Protein AF-A0A7Y2YN79-F1 (afdb_monomer)

Secondary structure (DSSP, 8-state):
---EEEE-TT--EEEEEEESSTT-TTPPEEEEEE-STT---TT---TT-BHHHHHHHS-EEEEEE-SSEEEEEESSSSEEEEEEGGGS-GGGSS-SS----GGGS-TTPBEEEEEEE-

Mean predicted aligned error: 3.34 Å

Nearest PDB structures (foldseek):
  2yqh-assembly2_B  TM=3.049E-01  e=2.563E+00  Candida albicans
  3lc6-assembly3_B  TM=5.365E-01  e=5.318E+00  Escherichia coli O157:H7
  2yqj-assembly1_A  TM=3.054E-01  e=2.867E+00  Candida albicans
  2yqj-assembly2_B  TM=3.037E-01  e=4.248E+00  Candida albicans
  2yqh-assembly1_A  TM=3.062E-01  e=4.494E+00  Candida albicans

Structure (mmCIF, N/CA/C/O backbone):
data_AF-A0A7Y2YN79-F1
#
_entry.id   AF-A0A7Y2YN79-F1
#
loop_
_atom_site.group_PDB
_atom_site.id
_atom_site.type_symbol
_atom_site.label_atom_id
_atom_site.label_alt_id
_atom_site.label_comp_id
_atom_site.label_asym_id
_atom_site.label_entity_id
_atom_site.label_seq_id
_atom_site.pdbx_PDB_ins_code
_atom_site.Cartn_x
_atom_site.Cartn_y
_atom_site.Cartn_z
_atom_site.occupancy
_atom_site.B_iso_or_equiv
_atom_site.auth_seq_id
_atom_site.auth_comp_id
_atom_site.auth_asym_id
_atom_site.auth_atom_id
_atom_site.pdbx_PDB_model_num
ATOM 1 N N . ILE A 1 1 ? 12.934 5.393 -12.246 1.00 59.62 1 ILE A N 1
ATOM 2 C CA . ILE A 1 1 ? 12.575 3.980 -11.987 1.00 59.62 1 ILE A CA 1
ATOM 3 C C . ILE A 1 1 ? 11.787 3.515 -13.198 1.00 59.62 1 ILE A C 1
ATOM 5 O O . ILE A 1 1 ? 10.809 4.173 -13.532 1.00 59.62 1 ILE A O 1
ATOM 9 N N . ASN A 1 2 ? 12.243 2.469 -13.886 1.00 75.75 2 ASN A N 1
ATOM 10 C CA . ASN A 1 2 ? 11.529 1.915 -15.036 1.00 75.75 2 ASN A CA 1
ATOM 11 C C . ASN A 1 2 ? 10.482 0.930 -14.526 1.00 75.75 2 ASN A C 1
ATOM 13 O O . ASN A 1 2 ? 10.747 -0.260 -14.403 1.00 75.75 2 ASN A O 1
ATOM 17 N N . THR A 1 3 ? 9.322 1.453 -14.153 1.00 86.94 3 THR A N 1
ATOM 18 C CA . THR A 1 3 ? 8.167 0.633 -13.789 1.00 86.94 3 THR A CA 1
ATOM 19 C C . THR A 1 3 ? 7.440 0.161 -15.041 1.00 86.94 3 THR A C 1
ATOM 21 O O . THR A 1 3 ? 7.275 0.938 -15.983 1.00 86.94 3 THR A O 1
ATOM 24 N N . ILE A 1 4 ? 6.961 -1.080 -15.034 1.00 92.06 4 ILE A N 1
ATOM 25 C CA . ILE A 1 4 ? 6.085 -1.607 -16.083 1.00 92.06 4 ILE A CA 1
ATOM 26 C C . ILE A 1 4 ? 4.647 -1.372 -15.638 1.00 92.06 4 ILE A C 1
ATOM 28 O O . ILE A 1 4 ? 4.198 -1.935 -14.642 1.00 92.06 4 ILE A O 1
ATOM 32 N N . ASP A 1 5 ? 3.922 -0.535 -16.371 1.00 95.94 5 ASP A N 1
ATOM 33 C CA . ASP A 1 5 ? 2.524 -0.245 -16.082 1.00 95.94 5 ASP A CA 1
ATOM 34 C C . ASP A 1 5 ? 1.595 -1.152 -16.891 1.00 95.94 5 ASP A C 1
ATOM 36 O O . ASP A 1 5 ? 1.749 -1.302 -18.103 1.00 95.94 5 ASP A O 1
ATOM 40 N N . ILE A 1 6 ? 0.609 -1.736 -16.213 1.00 97.12 6 ILE A N 1
ATOM 41 C CA . ILE A 1 6 ? -0.388 -2.621 -16.813 1.00 97.12 6 ILE A CA 1
ATOM 42 C C . ILE A 1 6 ? -1.736 -1.906 -16.819 1.00 97.12 6 ILE A C 1
ATOM 44 O O . ILE A 1 6 ? -2.174 -1.367 -15.799 1.00 97.12 6 ILE A O 1
ATOM 48 N N . PHE A 1 7 ? -2.397 -1.922 -17.974 1.00 98.00 7 PHE A N 1
ATOM 49 C CA . PHE A 1 7 ? -3.671 -1.257 -18.226 1.00 98.00 7 PHE A CA 1
ATOM 50 C C . PHE A 1 7 ? -4.692 -2.258 -18.769 1.00 98.00 7 PHE A C 1
ATOM 52 O O . PHE A 1 7 ? -4.313 -3.255 -19.385 1.00 98.00 7 PHE A O 1
ATOM 59 N N . ASP A 1 8 ? -5.982 -2.002 -18.556 1.00 97.06 8 ASP A N 1
ATOM 60 C CA . ASP A 1 8 ? -7.025 -2.725 -19.286 1.00 97.06 8 ASP A CA 1
ATOM 61 C C . ASP A 1 8 ? -7.234 -2.167 -20.703 1.00 97.06 8 ASP A C 1
ATOM 63 O O . ASP A 1 8 ? -6.608 -1.189 -21.118 1.00 97.06 8 ASP A O 1
ATOM 67 N N . SER A 1 9 ? -8.142 -2.792 -21.456 1.00 97.50 9 SER A N 1
ATOM 68 C CA . SER A 1 9 ? -8.467 -2.410 -22.834 1.00 97.50 9 SER A CA 1
ATOM 69 C C . SER A 1 9 ? -9.050 -1.001 -22.975 1.00 97.50 9 SER A C 1
ATOM 71 O O . SER A 1 9 ? -9.097 -0.479 -24.086 1.00 97.50 9 SER A O 1
ATOM 73 N N . THR A 1 10 ? -9.484 -0.375 -21.876 1.00 97.69 10 THR A N 1
ATOM 74 C CA . THR A 1 10 ? -9.984 1.008 -21.858 1.00 97.69 10 THR A CA 1
ATOM 75 C C . THR A 1 10 ? -8.887 2.026 -21.543 1.00 97.69 10 THR A C 1
ATOM 77 O O . THR A 1 10 ? -9.121 3.229 -21.631 1.00 97.69 10 THR A O 1
ATOM 80 N N . GLY A 1 11 ? -7.687 1.560 -21.179 1.00 97.00 11 GLY A N 1
ATOM 81 C CA . GLY A 1 11 ? -6.587 2.400 -20.714 1.00 97.00 11 GLY A CA 1
ATOM 82 C C . GLY A 1 11 ? -6.629 2.706 -19.213 1.00 97.00 11 GLY A C 1
ATOM 83 O O . GLY A 1 11 ? -5.861 3.551 -18.749 1.00 97.00 11 GLY A O 1
ATOM 84 N N . LYS A 1 12 ? -7.482 2.038 -18.419 1.00 96.81 12 LYS A N 1
ATOM 85 C CA . LYS A 1 12 ? -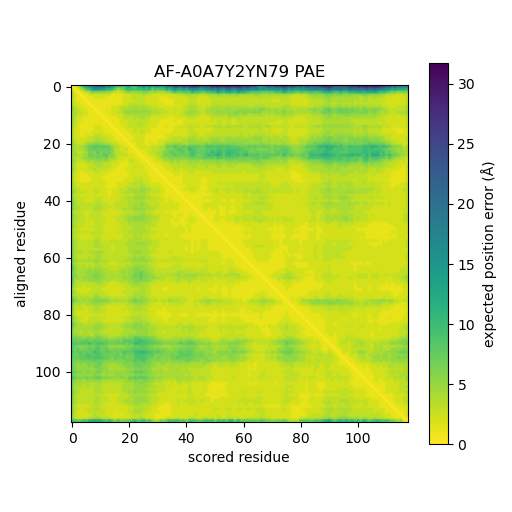7.467 2.175 -16.953 1.00 96.81 12 LYS A CA 1
ATOM 86 C C . LYS A 1 12 ? -6.248 1.445 -16.394 1.00 96.81 12 LYS A C 1
ATOM 88 O O . LYS A 1 12 ? -6.051 0.260 -16.656 1.00 96.81 12 LYS A O 1
ATOM 93 N N . LYS A 1 13 ? -5.434 2.142 -15.596 1.00 96.62 13 LYS A N 1
ATOM 94 C CA . LYS A 1 13 ? -4.259 1.553 -14.938 1.00 96.62 13 LYS A CA 1
ATOM 95 C C . LYS A 1 13 ? -4.692 0.549 -13.869 1.00 96.62 13 LYS A C 1
ATOM 97 O O . LYS A 1 13 ? -5.456 0.895 -12.972 1.00 96.62 13 LYS A O 1
ATOM 102 N N . LEU A 1 14 ? -4.166 -0.668 -13.960 1.00 97.31 14 LEU A N 1
ATOM 103 C CA . LEU A 1 14 ? -4.500 -1.788 -13.084 1.00 97.31 14 LEU A CA 1
ATOM 104 C C . LEU A 1 14 ? -3.482 -1.949 -11.964 1.00 97.31 14 LEU A C 1
ATOM 106 O O . LEU A 1 14 ? -3.821 -1.950 -10.778 1.00 97.31 14 LEU A O 1
ATOM 110 N N . LEU A 1 15 ? -2.222 -2.077 -12.367 1.00 96.88 15 LEU A N 1
ATOM 111 C CA . LEU A 1 15 ? -1.098 -2.311 -11.482 1.00 96.88 15 LEU A CA 1
ATOM 112 C C . LEU A 1 15 ? 0.207 -1.845 -12.134 1.00 96.88 15 LEU A C 1
ATOM 114 O O . LEU A 1 15 ? 0.245 -1.501 -13.317 1.00 96.88 15 LEU A O 1
ATOM 118 N N . SER A 1 16 ? 1.262 -1.772 -11.336 1.00 96.81 16 SER A N 1
ATOM 119 C CA . SER A 1 16 ? 2.597 -1.357 -11.758 1.00 96.81 16 SER A CA 1
ATOM 120 C C . SER A 1 16 ? 3.623 -2.303 -11.148 1.00 96.81 16 SER A C 1
ATOM 122 O O . SER A 1 16 ? 3.535 -2.607 -9.958 1.00 96.81 16 SER A O 1
ATOM 124 N N . LEU A 1 17 ? 4.559 -2.780 -11.959 1.00 95.19 17 LEU A N 1
ATOM 125 C CA . LEU A 1 17 ? 5.615 -3.700 -11.553 1.00 95.19 17 LEU A CA 1
ATOM 126 C C . LEU A 1 17 ? 6.936 -2.943 -11.460 1.00 95.19 17 LEU A C 1
ATOM 128 O O . LEU A 1 17 ? 7.285 -2.210 -12.392 1.00 95.19 17 LEU A O 1
ATOM 132 N N . SER A 1 18 ? 7.678 -3.148 -10.375 1.00 94.94 18 SER A N 1
ATOM 133 C CA . SER A 1 18 ? 9.053 -2.652 -10.255 1.00 94.94 18 SER A CA 1
ATOM 134 C C . SER A 1 18 ? 10.023 -3.835 -10.232 1.00 94.94 18 SER A C 1
ATOM 136 O O . SER A 1 18 ? 9.797 -4.765 -9.451 1.00 94.94 18 SER A O 1
ATOM 138 N N . PRO A 1 19 ? 11.074 -3.823 -11.071 1.00 94.62 19 PRO A N 1
ATOM 139 C CA . PRO A 1 19 ? 12.134 -4.818 -10.994 1.00 94.62 19 PRO A CA 1
ATOM 140 C C . PRO A 1 19 ? 13.015 -4.562 -9.769 1.00 94.62 19 PRO A C 1
ATOM 142 O O . PRO A 1 19 ? 13.136 -3.415 -9.336 1.00 94.62 19 PRO A O 1
ATOM 145 N N . GLU A 1 20 ? 13.674 -5.610 -9.286 1.00 93.44 20 GLU A N 1
ATOM 146 C CA . GLU A 1 20 ? 14.693 -5.508 -8.232 1.00 93.44 20 GLU A CA 1
ATOM 147 C C . GLU A 1 20 ? 15.893 -4.663 -8.695 1.00 93.44 20 GLU A C 1
ATOM 149 O O . GLU A 1 20 ? 16.413 -3.818 -7.966 1.00 93.44 20 GLU A O 1
ATOM 154 N N . VAL A 1 21 ? 16.302 -4.836 -9.957 1.00 91.50 21 VAL A N 1
ATOM 155 C CA . VAL A 1 21 ? 17.412 -4.108 -10.576 1.00 91.50 21 VAL A CA 1
ATOM 156 C C . VAL A 1 21 ? 16.913 -3.380 -11.818 1.00 91.50 21 VAL A C 1
ATOM 158 O O . VAL A 1 21 ? 16.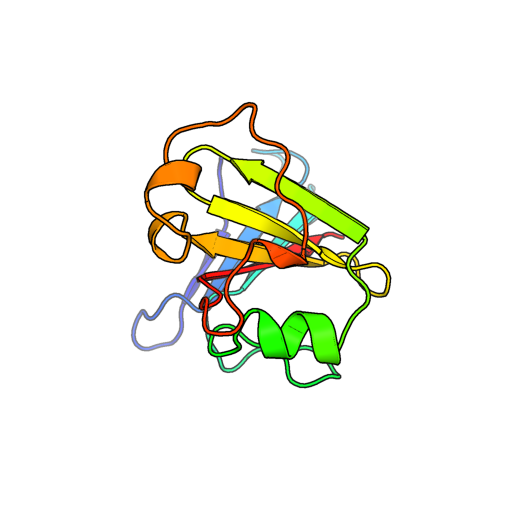515 -3.969 -12.823 1.00 91.50 21 VAL A O 1
ATOM 161 N N . ALA A 1 22 ? 16.942 -2.049 -11.767 1.00 87.75 22 ALA A N 1
ATOM 162 C CA . ALA A 1 22 ? 16.565 -1.229 -12.910 1.00 87.75 22 ALA A CA 1
ATOM 163 C C . ALA A 1 22 ? 17.533 -1.436 -14.089 1.00 87.75 22 ALA A C 1
ATOM 165 O O . ALA A 1 22 ? 18.744 -1.479 -13.896 1.00 87.75 22 ALA A O 1
ATOM 166 N N . LEU A 1 23 ? 16.990 -1.458 -15.314 1.00 85.44 23 LEU A N 1
ATOM 167 C CA . LEU A 1 23 ? 17.736 -1.615 -16.577 1.00 85.44 23 LEU A CA 1
ATOM 168 C C . LEU A 1 23 ? 18.405 -2.987 -16.780 1.00 85.44 23 LEU A C 1
ATOM 170 O O . LEU A 1 23 ? 19.168 -3.143 -17.730 1.00 85.44 23 LEU A O 1
ATOM 174 N N . ASP A 1 24 ? 18.075 -3.985 -15.961 1.00 88.25 24 ASP A N 1
ATOM 175 C CA . ASP A 1 24 ? 18.464 -5.376 -16.177 1.00 88.25 24 ASP A CA 1
ATOM 176 C C . ASP A 1 24 ? 17.265 -6.181 -16.703 1.00 88.25 24 ASP A C 1
ATOM 178 O O . ASP A 1 24 ? 16.258 -6.354 -16.018 1.00 88.25 24 ASP A O 1
ATOM 182 N N . SER A 1 25 ? 17.364 -6.678 -17.939 1.00 87.88 25 SER A N 1
ATOM 183 C CA . SER A 1 25 ? 16.307 -7.476 -18.577 1.00 87.88 25 SER A CA 1
ATOM 184 C C . SER A 1 25 ? 16.099 -8.854 -17.946 1.00 87.88 25 SER A C 1
ATOM 186 O O . SER A 1 25 ? 15.099 -9.505 -18.237 1.00 87.88 25 SER A O 1
ATOM 188 N N . THR A 1 26 ? 17.054 -9.324 -17.144 1.00 92.56 26 THR A N 1
ATOM 189 C CA . THR A 1 26 ? 16.986 -10.602 -16.426 1.00 92.56 26 THR A CA 1
ATOM 190 C C . THR A 1 26 ? 16.496 -10.447 -14.988 1.00 92.56 26 THR A C 1
ATOM 192 O O . THR A 1 26 ? 16.271 -11.452 -14.315 1.00 92.56 26 THR A O 1
ATOM 195 N N . SER A 1 27 ? 16.290 -9.207 -14.526 1.00 93.00 27 SER A N 1
ATOM 196 C CA . SER A 1 27 ? 15.814 -8.930 -13.175 1.00 93.00 27 SER A CA 1
ATOM 197 C C . SER A 1 27 ? 14.395 -9.453 -12.955 1.00 93.00 27 SER A C 1
ATOM 199 O O . SER A 1 27 ? 13.507 -9.317 -13.802 1.00 93.00 27 SER A O 1
ATOM 201 N N . THR A 1 28 ? 14.184 -10.044 -11.784 1.00 94.19 28 THR A N 1
ATOM 202 C CA . THR A 1 28 ? 12.869 -10.444 -11.292 1.00 94.19 28 THR A CA 1
ATOM 203 C C . THR A 1 28 ? 12.071 -9.242 -10.789 1.00 94.19 28 THR A C 1
ATOM 205 O O . THR A 1 28 ? 12.602 -8.160 -10.532 1.00 94.19 28 THR A O 1
ATOM 208 N N . ILE A 1 29 ? 10.758 -9.429 -10.659 1.00 93.81 29 ILE A N 1
ATOM 209 C CA . ILE A 1 29 ? 9.878 -8.420 -10.068 1.00 93.81 29 ILE A CA 1
ATOM 210 C C . ILE A 1 29 ? 10.073 -8.420 -8.552 1.00 93.81 29 ILE A C 1
ATOM 212 O O . ILE A 1 29 ? 9.925 -9.463 -7.928 1.00 93.81 29 ILE A O 1
ATOM 216 N N . GLU A 1 30 ? 10.350 -7.251 -7.982 1.00 94.81 30 GLU A N 1
ATOM 217 C CA . GLU A 1 30 ? 10.452 -7.050 -6.531 1.00 94.81 30 GLU A CA 1
ATOM 218 C C . GLU A 1 30 ? 9.105 -6.615 -5.952 1.00 94.81 30 GLU A C 1
ATOM 220 O O . GLU A 1 30 ? 8.661 -7.107 -4.918 1.00 94.81 30 GLU A O 1
ATOM 225 N N . THR A 1 31 ? 8.421 -5.683 -6.628 1.00 96.06 31 THR A N 1
ATOM 226 C CA . THR A 1 31 ? 7.160 -5.133 -6.120 1.00 96.06 31 THR A CA 1
ATOM 227 C C . THR A 1 31 ? 6.067 -5.068 -7.169 1.00 96.06 31 THR A C 1
ATOM 229 O O . THR A 1 31 ? 6.281 -4.694 -8.325 1.00 96.06 31 THR A O 1
ATOM 232 N N . VAL A 1 32 ? 4.849 -5.367 -6.720 1.00 96.75 32 VAL A N 1
ATOM 233 C CA . VAL A 1 32 ? 3.615 -5.241 -7.494 1.00 96.75 32 VAL A CA 1
ATOM 234 C C . VAL A 1 32 ? 2.707 -4.240 -6.793 1.00 96.75 32 VAL A C 1
ATOM 236 O O . VAL A 1 32 ? 2.103 -4.542 -5.765 1.00 96.75 32 VAL A O 1
ATOM 239 N N . ARG A 1 33 ? 2.583 -3.032 -7.347 1.00 97.06 33 ARG A N 1
ATOM 240 C CA . ARG A 1 33 ? 1.638 -2.016 -6.867 1.00 97.06 33 ARG A CA 1
ATOM 241 C C . ARG A 1 33 ? 0.277 -2.222 -7.513 1.00 97.06 33 ARG A C 1
ATOM 243 O O . ARG A 1 33 ? 0.127 -1.979 -8.705 1.00 97.06 33 ARG A O 1
ATOM 250 N N . ILE A 1 34 ? -0.719 -2.565 -6.712 1.00 97.31 34 ILE A N 1
ATOM 251 C CA . ILE A 1 34 ? -2.087 -2.860 -7.130 1.00 97.31 34 ILE A CA 1
ATOM 252 C C . ILE A 1 34 ? -2.983 -1.648 -6.863 1.00 97.31 34 ILE A C 1
ATOM 254 O O . ILE A 1 34 ? -3.041 -1.141 -5.740 1.00 97.31 34 ILE A O 1
ATOM 258 N N . ILE A 1 35 ? -3.663 -1.172 -7.908 1.00 96.25 35 ILE A N 1
ATOM 259 C CA . ILE A 1 35 ? -4.477 0.055 -7.887 1.00 96.25 35 ILE A CA 1
ATOM 260 C C . ILE A 1 35 ? -5.959 -0.273 -8.107 1.00 96.25 35 ILE A C 1
ATOM 262 O O . ILE A 1 35 ? -6.832 0.319 -7.473 1.00 96.25 35 ILE A O 1
ATOM 266 N N . ASP A 1 36 ? -6.251 -1.212 -9.003 1.00 96.75 36 ASP A N 1
ATOM 267 C CA . ASP A 1 36 ? -7.618 -1.585 -9.361 1.00 96.75 36 ASP A CA 1
ATOM 268 C C . ASP A 1 36 ? -8.256 -2.524 -8.322 1.00 96.75 36 ASP A C 1
ATOM 270 O O . ASP A 1 36 ? -7.598 -3.378 -7.727 1.00 96.75 36 ASP A O 1
ATOM 274 N N . ASP A 1 37 ? -9.551 -2.333 -8.098 1.00 95.62 37 ASP A N 1
ATOM 275 C CA . ASP A 1 37 ? -10.368 -2.973 -7.069 1.00 95.62 37 ASP A CA 1
ATOM 276 C C . ASP A 1 37 ? -10.748 -4.423 -7.389 1.00 95.62 37 ASP A C 1
ATOM 278 O O . ASP A 1 37 ? -11.171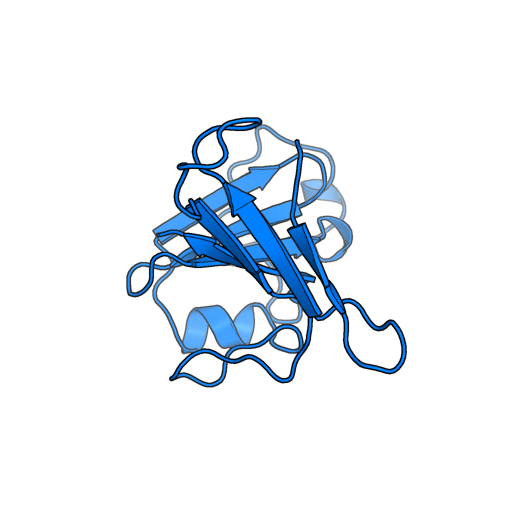 -5.158 -6.491 1.00 95.62 37 ASP A O 1
ATOM 282 N N . ARG A 1 38 ? -10.544 -4.862 -8.640 1.00 95.88 38 ARG A N 1
ATOM 283 C CA . ARG A 1 38 ? -10.724 -6.265 -9.043 1.00 95.88 38 ARG A CA 1
ATOM 284 C C . ARG A 1 38 ? -9.771 -7.215 -8.316 1.00 95.88 38 ARG A C 1
ATOM 286 O O . ARG A 1 38 ? -10.082 -8.393 -8.145 1.00 95.88 38 ARG A O 1
ATOM 293 N N . PHE A 1 39 ? -8.611 -6.716 -7.898 1.00 96.06 39 PHE A N 1
ATOM 294 C CA . PHE A 1 39 ? -7.611 -7.494 -7.179 1.00 96.06 39 PHE A CA 1
ATOM 295 C C . PHE A 1 39 ? -7.842 -7.374 -5.679 1.00 96.06 39 PHE A C 1
ATOM 297 O O . PHE A 1 39 ? -7.952 -6.273 -5.141 1.00 96.06 39 PHE A O 1
ATOM 304 N N . HIS A 1 40 ? -7.876 -8.513 -5.001 1.00 96.19 40 HIS A N 1
ATOM 305 C CA . HIS A 1 40 ? -8.111 -8.583 -3.570 1.00 96.19 40 HIS A CA 1
ATOM 306 C C . HIS A 1 40 ? -7.233 -9.656 -2.937 1.00 96.19 40 HIS A C 1
ATOM 308 O O . HIS A 1 40 ? -6.814 -10.611 -3.591 1.00 96.19 40 HIS A O 1
ATOM 314 N N . THR A 1 41 ? -6.947 -9.485 -1.652 1.00 95.81 41 THR A N 1
ATOM 315 C CA . THR A 1 41 ? -6.348 -10.547 -0.844 1.00 95.81 41 THR A CA 1
ATOM 316 C C . THR A 1 41 ? -7.364 -11.660 -0.585 1.00 95.81 41 THR A C 1
ATOM 318 O O . THR A 1 41 ? -8.568 -11.445 -0.704 1.00 95.81 41 THR A O 1
ATOM 321 N N . GLU A 1 42 ? -6.912 -12.825 -0.113 1.00 95.88 42 GLU A N 1
ATOM 322 C CA . GLU A 1 42 ? -7.814 -13.912 0.312 1.00 95.88 42 GLU 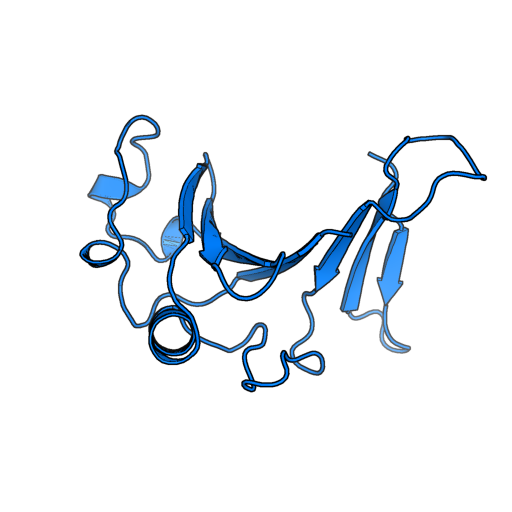A CA 1
ATOM 323 C C . GLU A 1 42 ? -8.822 -13.481 1.395 1.00 95.88 42 GLU A C 1
ATOM 325 O O . GLU A 1 42 ? -9.900 -14.057 1.514 1.00 95.88 42 GLU A O 1
ATOM 330 N N . LYS A 1 43 ? -8.502 -12.432 2.171 1.00 96.75 43 LYS A N 1
ATOM 331 C CA . LYS A 1 43 ? -9.405 -11.833 3.169 1.00 96.75 43 LYS A CA 1
ATOM 332 C C . LYS A 1 43 ? -10.248 -10.677 2.610 1.00 96.75 43 LYS A C 1
ATOM 334 O O . LYS A 1 43 ? -10.757 -9.872 3.384 1.00 96.75 43 LYS A O 1
ATOM 339 N N . ASN A 1 44 ? -10.396 -10.590 1.287 1.00 95.88 44 ASN A N 1
ATOM 340 C CA . ASN A 1 44 ? -11.199 -9.596 0.569 1.00 95.88 44 ASN A CA 1
ATOM 341 C C . ASN A 1 44 ? -10.789 -8.128 0.794 1.00 95.88 44 ASN A C 1
ATOM 343 O O . ASN A 1 44 ? -11.626 -7.233 0.693 1.00 95.88 44 ASN A O 1
ATOM 347 N N . ILE A 1 45 ? -9.508 -7.857 1.071 1.00 97.06 45 ILE A N 1
ATOM 348 C CA . ILE A 1 45 ? -9.002 -6.477 1.118 1.00 97.06 45 ILE A CA 1
ATOM 349 C C . ILE A 1 45 ? -8.569 -6.049 -0.285 1.00 97.06 45 ILE A C 1
ATOM 351 O O . ILE A 1 45 ? -7.766 -6.738 -0.914 1.00 97.06 45 ILE A O 1
ATOM 355 N N . ASN A 1 46 ? -9.078 -4.910 -0.759 1.00 95.88 46 ASN A N 1
ATOM 356 C CA . ASN A 1 46 ? -8.741 -4.307 -2.052 1.00 95.88 46 ASN A CA 1
ATOM 357 C C . ASN A 1 46 ? -8.555 -2.780 -1.936 1.00 95.88 46 ASN A C 1
ATOM 359 O O . ASN A 1 46 ? -8.518 -2.224 -0.838 1.00 95.88 46 ASN A O 1
ATOM 363 N N . SER A 1 47 ? -8.429 -2.077 -3.066 1.00 93.81 47 SER A N 1
ATOM 364 C CA . SER A 1 47 ? -8.229 -0.619 -3.087 1.00 93.81 47 SER A CA 1
ATOM 365 C C . SER A 1 47 ? -9.446 0.207 -2.646 1.00 93.81 47 SER A C 1
ATOM 367 O O . SER A 1 47 ? -9.297 1.399 -2.391 1.00 93.81 47 SER A O 1
ATOM 369 N N . LEU A 1 48 ? -10.633 -0.395 -2.507 1.00 95.69 48 LEU A N 1
ATOM 370 C CA . LEU A 1 48 ? -11.817 0.263 -1.940 1.00 95.69 48 LEU A CA 1
ATOM 371 C C . LEU A 1 48 ? -11.927 0.085 -0.422 1.00 95.69 48 LEU A C 1
ATOM 373 O O . LEU A 1 48 ? -12.734 0.772 0.209 1.00 95.69 48 LEU A O 1
ATOM 377 N N . SER A 1 49 ? -11.144 -0.824 0.162 1.00 97.62 49 SER A N 1
ATOM 378 C CA . SER A 1 49 ? -11.162 -1.081 1.596 1.00 97.62 49 SER A CA 1
ATOM 379 C C . SER A 1 49 ? -10.648 0.118 2.399 1.00 97.62 49 SER A C 1
ATOM 381 O O . SER A 1 49 ? -9.925 1.003 1.923 1.00 97.62 49 SER A O 1
ATOM 383 N N . THR A 1 50 ? -11.042 0.138 3.662 1.00 98.25 50 THR A N 1
ATOM 384 C CA . THR A 1 50 ? -10.659 1.147 4.642 1.00 98.25 50 THR A CA 1
ATOM 385 C C . THR A 1 50 ? -9.592 0.614 5.586 1.00 98.25 50 THR A C 1
ATOM 387 O O . THR A 1 50 ? -9.316 -0.586 5.666 1.00 98.25 50 THR A O 1
ATOM 390 N N . TYR A 1 51 ? -9.004 1.514 6.365 1.00 98.19 51 TYR A N 1
ATOM 391 C CA . TYR A 1 51 ? -8.085 1.117 7.415 1.00 98.19 51 TYR A CA 1
ATOM 392 C C . TYR A 1 51 ? -8.730 0.198 8.459 1.00 98.19 51 TYR A C 1
ATOM 394 O O . TYR A 1 51 ? -8.074 -0.730 8.939 1.00 98.19 51 TYR A O 1
ATOM 402 N N . LYS A 1 52 ? -10.018 0.410 8.766 1.00 98.25 52 LYS A N 1
ATOM 403 C CA . LYS A 1 52 ? -10.791 -0.484 9.631 1.00 98.25 52 LYS A CA 1
ATOM 404 C C . LYS A 1 52 ? -10.803 -1.918 9.104 1.00 98.25 52 LYS A C 1
ATOM 406 O O . LYS A 1 52 ? -10.583 -2.849 9.874 1.00 98.25 52 LYS A O 1
ATOM 411 N N . ASP A 1 53 ? -11.010 -2.085 7.805 1.00 98.19 53 ASP A N 1
ATOM 412 C CA . ASP A 1 53 ? -11.055 -3.410 7.187 1.00 98.19 53 ASP A CA 1
ATOM 413 C C . ASP A 1 53 ? -9.688 -4.103 7.299 1.00 98.19 53 ASP A C 1
ATOM 415 O O . ASP A 1 53 ? -9.614 -5.267 7.693 1.00 98.19 53 ASP A O 1
ATOM 419 N N . ILE A 1 54 ? -8.587 -3.364 7.085 1.00 97.69 54 ILE A N 1
ATOM 420 C CA . ILE A 1 54 ? -7.223 -3.896 7.254 1.00 97.69 54 ILE A CA 1
ATOM 421 C C . ILE A 1 54 ? -6.994 -4.391 8.685 1.00 97.69 54 ILE A C 1
ATOM 423 O O . ILE A 1 54 ? -6.555 -5.522 8.864 1.00 97.69 54 ILE A O 1
ATOM 427 N N . ARG A 1 55 ? -7.277 -3.572 9.709 1.00 96.94 55 ARG A N 1
ATOM 428 C CA . ARG A 1 55 ? -7.021 -3.945 11.119 1.00 96.94 55 ARG A CA 1
ATOM 429 C C . ARG A 1 55 ? -7.907 -5.080 11.625 1.00 96.94 55 ARG A C 1
ATOM 431 O O . ARG A 1 55 ? -7.548 -5.730 12.599 1.00 96.94 55 ARG A O 1
ATOM 438 N N . GLN A 1 56 ? -9.072 -5.280 11.009 1.00 97.50 56 GLN A N 1
ATOM 439 C CA . GLN A 1 56 ? -9.954 -6.402 11.323 1.00 97.50 56 GLN A CA 1
ATOM 440 C C . GLN A 1 56 ? -9.494 -7.686 10.629 1.00 97.50 56 GLN A C 1
ATOM 442 O O . GLN A 1 56 ? -9.625 -8.766 11.200 1.00 97.50 56 GLN A O 1
ATOM 447 N N . ALA A 1 57 ? -8.929 -7.576 9.425 1.00 97.62 57 ALA A N 1
ATOM 448 C CA . ALA A 1 57 ? -8.436 -8.716 8.662 1.00 97.62 57 ALA A CA 1
ATOM 449 C C . ALA A 1 57 ? -7.009 -9.148 9.051 1.00 97.62 57 ALA A C 1
ATOM 451 O O . ALA A 1 57 ? -6.687 -10.335 8.948 1.00 97.62 57 ALA A O 1
ATOM 452 N N . TYR A 1 58 ? -6.148 -8.223 9.477 1.00 97.50 58 TYR A N 1
ATOM 453 C CA . TYR A 1 58 ? -4.710 -8.449 9.637 1.00 97.50 58 TYR A CA 1
ATOM 454 C C . TYR A 1 58 ? -4.113 -7.755 10.861 1.00 97.50 58 TYR A C 1
ATOM 456 O O . TYR A 1 58 ? -4.522 -6.662 11.262 1.00 97.50 58 TYR A O 1
ATOM 464 N N . SER A 1 59 ? -3.059 -8.362 11.403 1.00 97.44 59 SER A N 1
ATOM 465 C CA . SER A 1 59 ? -2.269 -7.786 12.484 1.00 97.44 59 SER A CA 1
ATOM 466 C C . SER A 1 59 ? -1.271 -6.775 11.926 1.00 97.44 59 SER A C 1
ATOM 468 O O . SER A 1 59 ? -0.436 -7.102 11.082 1.00 97.44 59 SER A O 1
ATOM 470 N N . ILE A 1 60 ? -1.297 -5.544 12.438 1.00 97.31 60 ILE A N 1
ATOM 471 C CA . ILE A 1 60 ? -0.348 -4.510 12.012 1.00 97.31 60 ILE A CA 1
ATOM 472 C C . ILE A 1 60 ? 1.064 -4.872 12.494 1.00 97.31 60 ILE A C 1
ATOM 474 O O . ILE A 1 60 ? 1.291 -5.114 13.682 1.00 97.31 60 ILE A O 1
ATOM 478 N N . ARG A 1 61 ? 2.021 -4.911 11.562 1.00 97.56 61 ARG A N 1
ATOM 479 C CA . ARG A 1 61 ? 3.448 -5.135 11.829 1.00 97.56 61 ARG A CA 1
ATOM 480 C C . ARG A 1 61 ? 4.185 -3.820 12.033 1.00 97.56 61 ARG A C 1
ATOM 482 O O . ARG A 1 61 ? 4.944 -3.690 12.988 1.00 97.56 61 ARG A O 1
ATOM 489 N N . LYS A 1 62 ? 3.985 -2.872 11.117 1.00 96.81 62 LYS A N 1
ATOM 490 C CA . LYS A 1 62 ? 4.718 -1.604 11.076 1.00 96.81 62 LYS A CA 1
ATOM 491 C C . LYS A 1 62 ? 3.885 -0.528 10.391 1.00 96.81 62 LYS A C 1
ATOM 493 O O . LYS A 1 62 ? 3.144 -0.825 9.455 1.00 96.81 62 LYS A O 1
ATOM 498 N N . ILE A 1 63 ? 4.043 0.707 10.851 1.00 97.69 63 ILE A N 1
ATOM 499 C CA . ILE A 1 63 ? 3.490 1.900 10.217 1.00 97.69 63 ILE A CA 1
ATOM 500 C C . ILE A 1 63 ? 4.657 2.835 9.901 1.00 97.69 63 ILE A C 1
ATOM 502 O O . ILE A 1 63 ? 5.386 3.233 10.807 1.00 97.69 63 ILE A O 1
ATOM 506 N N . ASP A 1 64 ? 4.830 3.166 8.626 1.00 96.75 64 ASP A N 1
ATOM 507 C CA . ASP A 1 64 ? 5.851 4.091 8.139 1.00 96.75 64 ASP A CA 1
ATOM 508 C C . ASP A 1 64 ? 5.206 5.425 7.750 1.00 96.75 64 ASP A C 1
ATOM 510 O O . ASP A 1 64 ? 4.260 5.480 6.957 1.00 96.75 64 ASP A O 1
ATOM 514 N N . ASN A 1 65 ? 5.720 6.508 8.330 1.00 96.38 65 ASN A N 1
ATOM 515 C CA . ASN A 1 65 ? 5.267 7.871 8.085 1.00 96.38 65 ASN A CA 1
AT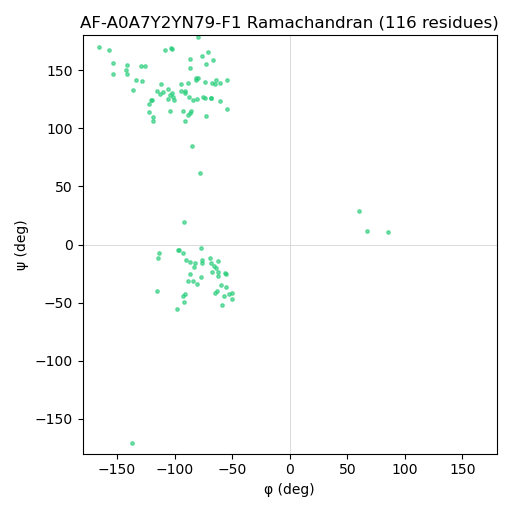OM 516 C C . ASN A 1 65 ? 6.084 8.490 6.939 1.00 96.38 65 ASN A C 1
ATOM 518 O O . ASN A 1 65 ? 7.254 8.814 7.120 1.00 96.38 65 ASN A O 1
ATOM 522 N N . LEU A 1 66 ? 5.484 8.638 5.755 1.00 95.06 66 LEU A N 1
ATOM 523 C CA . LEU A 1 66 ? 6.118 9.278 4.600 1.00 95.06 66 LEU A CA 1
ATOM 524 C C . LEU A 1 66 ? 5.504 10.653 4.319 1.00 95.06 66 LEU A C 1
ATOM 526 O O . LEU A 1 66 ? 4.407 10.978 4.775 1.00 95.06 66 LEU A O 1
ATOM 530 N N . ILE A 1 67 ? 6.184 11.420 3.461 1.00 93.25 67 ILE A N 1
ATOM 531 C CA . ILE A 1 67 ? 5.808 12.791 3.077 1.00 93.25 67 ILE A CA 1
ATOM 532 C C . ILE A 1 67 ? 4.341 12.903 2.644 1.00 93.25 67 ILE A C 1
ATOM 534 O O . ILE A 1 67 ? 3.626 13.792 3.092 1.00 93.25 67 ILE A O 1
ATOM 538 N N . ASN A 1 68 ? 3.876 11.990 1.788 1.00 94.38 68 ASN A N 1
ATOM 539 C CA . ASN A 1 68 ? 2.535 12.062 1.196 1.00 94.38 68 ASN A CA 1
ATOM 540 C C . ASN A 1 68 ? 1.599 10.937 1.647 1.00 94.38 68 ASN A C 1
ATOM 542 O O . ASN A 1 68 ? 0.419 10.931 1.294 1.00 94.38 68 ASN A O 1
ATOM 546 N N . SER A 1 69 ? 2.109 9.958 2.387 1.00 95.62 69 SER A N 1
ATOM 547 C CA . SER A 1 69 ? 1.355 8.751 2.700 1.00 95.62 69 SER A CA 1
ATOM 548 C C . SER A 1 69 ? 1.805 8.115 3.997 1.00 95.62 69 SER A C 1
ATOM 550 O O . SER A 1 69 ? 2.956 8.236 4.401 1.00 95.62 69 SER A O 1
ATOM 552 N N . VAL A 1 70 ? 0.907 7.348 4.591 1.00 96.81 70 VAL A N 1
ATOM 553 C CA . VAL A 1 70 ? 1.241 6.372 5.616 1.00 96.81 70 VAL A CA 1
ATOM 554 C C . VAL A 1 70 ? 1.236 4.996 4.978 1.00 96.81 70 VAL A C 1
ATOM 556 O O . VAL A 1 70 ? 0.294 4.639 4.269 1.00 96.81 70 VAL A O 1
ATOM 559 N N . LEU A 1 71 ? 2.304 4.243 5.204 1.00 97.50 71 LEU A N 1
ATOM 560 C CA . LEU A 1 71 ? 2.438 2.874 4.737 1.00 97.50 71 LEU A CA 1
ATOM 561 C C . LEU A 1 71 ? 2.215 1.918 5.903 1.00 97.50 71 LEU A C 1
ATOM 563 O O . LEU A 1 71 ? 2.821 2.061 6.959 1.00 97.50 71 LEU A O 1
ATOM 567 N N . ILE A 1 72 ? 1.337 0.943 5.711 1.00 98.00 72 ILE A N 1
ATOM 568 C CA . ILE A 1 72 ? 0.911 0.007 6.746 1.00 98.00 72 ILE A CA 1
ATOM 569 C C . ILE A 1 72 ? 1.306 -1.391 6.303 1.00 98.00 72 ILE A C 1
ATOM 571 O O . ILE A 1 72 ? 0.726 -1.933 5.366 1.00 98.00 72 ILE A O 1
ATOM 575 N N . SER A 1 73 ? 2.291 -1.970 6.979 1.00 97.88 73 SER A N 1
ATOM 576 C CA . SER A 1 73 ? 2.707 -3.353 6.759 1.00 97.88 73 SER A CA 1
ATOM 577 C C . SER A 1 73 ? 2.001 -4.274 7.744 1.00 97.88 73 SER A C 1
ATOM 579 O O . SER A 1 73 ? 1.900 -3.954 8.933 1.00 97.88 73 SER A O 1
ATOM 581 N N . VAL A 1 74 ? 1.548 -5.427 7.264 1.00 97.62 74 VAL A N 1
ATOM 582 C CA . VAL A 1 74 ? 0.889 -6.460 8.077 1.00 97.62 74 VAL A CA 1
ATOM 583 C C . VAL A 1 74 ? 1.847 -7.613 8.389 1.00 97.62 74 VAL A C 1
ATOM 585 O O . VAL A 1 74 ? 2.970 -7.635 7.882 1.00 97.62 74 VAL A O 1
ATOM 588 N N . LYS A 1 75 ? 1.472 -8.504 9.315 1.00 97.06 75 LYS A N 1
ATOM 589 C CA . LYS A 1 75 ? 2.327 -9.629 9.742 1.00 97.06 75 LYS A CA 1
ATOM 590 C C . LYS A 1 75 ? 2.143 -10.874 8.883 1.00 97.06 75 LYS A C 1
ATOM 592 O O . LYS A 1 75 ? 3.071 -11.655 8.750 1.00 97.06 75 LYS A O 1
ATOM 597 N N . GLU A 1 76 ? 0.938 -11.076 8.370 1.00 94.94 76 GLU A N 1
ATOM 598 C CA . GLU A 1 76 ? 0.522 -12.320 7.726 1.00 94.94 76 GLU A CA 1
ATOM 599 C C . GLU A 1 76 ? 0.864 -12.368 6.233 1.00 94.94 76 GLU A C 1
ATOM 601 O O . GLU A 1 76 ? 0.792 -13.434 5.636 1.00 94.94 76 GLU A O 1
ATOM 606 N N . LEU A 1 77 ? 1.191 -11.219 5.637 1.00 95.19 77 LEU A N 1
ATOM 607 C CA . LEU A 1 77 ? 1.499 -11.067 4.219 1.00 95.19 77 LEU A CA 1
ATOM 608 C C . LEU A 1 77 ? 2.644 -10.071 4.045 1.00 95.19 77 LEU A C 1
ATOM 610 O O . LEU A 1 77 ? 2.681 -9.048 4.738 1.00 95.19 77 LEU A O 1
ATOM 614 N N . ASP A 1 78 ? 3.482 -10.296 3.036 1.00 96.12 78 ASP A N 1
ATOM 615 C CA . ASP A 1 78 ? 4.455 -9.316 2.548 1.00 96.12 78 ASP A CA 1
ATOM 616 C C . ASP A 1 78 ? 3.759 -8.267 1.674 1.00 96.12 78 ASP A C 1
ATOM 618 O O . ASP A 1 78 ? 3.990 -8.112 0.477 1.00 96.12 78 ASP A O 1
ATOM 622 N N . VAL A 1 79 ? 2.831 -7.546 2.306 1.00 96.69 79 VAL A N 1
ATOM 623 C CA . VAL A 1 79 ? 2.023 -6.495 1.694 1.00 96.69 79 VAL A CA 1
ATOM 624 C C . VAL A 1 79 ? 2.095 -5.223 2.526 1.00 96.69 79 VAL A C 1
ATOM 626 O O . VAL A 1 79 ? 2.043 -5.237 3.761 1.00 96.69 79 VAL A O 1
ATOM 629 N N . THR A 1 80 ? 2.154 -4.097 1.823 1.00 97.62 80 THR A N 1
ATOM 630 C CA . THR A 1 80 ? 2.043 -2.762 2.403 1.00 97.62 80 THR A CA 1
ATOM 631 C C . THR A 1 80 ? 0.854 -2.017 1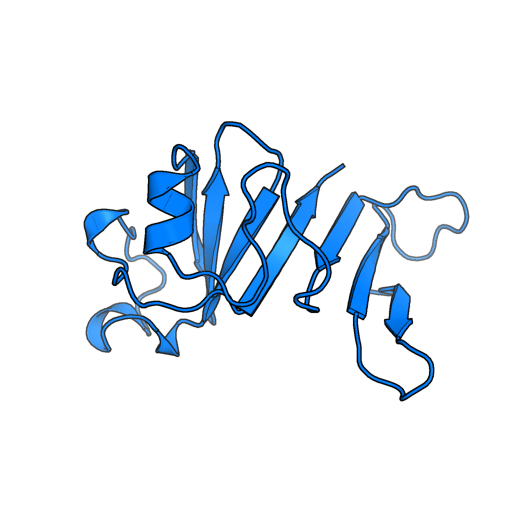.810 1.00 97.62 80 THR A C 1
ATOM 633 O O . THR A 1 80 ? 0.778 -1.808 0.600 1.00 97.62 80 THR A O 1
ATOM 636 N N . PHE A 1 81 ? -0.049 -1.549 2.665 1.00 97.94 81 PHE A N 1
ATOM 637 C CA . PHE A 1 81 ? -1.178 -0.704 2.282 1.00 97.94 81 PHE A CA 1
ATOM 638 C C . PHE A 1 81 ? -0.788 0.770 2.379 1.00 97.94 81 PHE A C 1
ATOM 640 O O . PHE A 1 81 ? -0.221 1.197 3.384 1.00 97.94 81 PHE A O 1
ATOM 647 N N . SER A 1 82 ? -1.089 1.558 1.349 1.00 97.88 82 SER A N 1
ATOM 648 C CA . SER A 1 82 ? -0.821 2.997 1.334 1.00 97.88 82 SER A CA 1
ATOM 649 C C . SER A 1 82 ? -2.093 3.784 1.616 1.00 97.88 82 SER A C 1
ATOM 651 O O . SER A 1 82 ? -3.097 3.606 0.928 1.00 97.88 82 SER A O 1
ATOM 653 N N . ILE A 1 83 ? -2.040 4.684 2.593 1.00 97.69 83 ILE A N 1
ATOM 654 C CA . ILE A 1 83 ? -3.098 5.649 2.904 1.00 97.69 83 ILE A CA 1
ATOM 655 C C . ILE A 1 83 ? -2.556 7.050 2.638 1.00 97.69 83 ILE A C 1
ATOM 657 O O . ILE A 1 83 ? -1.457 7.390 3.074 1.00 97.69 83 ILE A O 1
ATOM 661 N N . ASP A 1 84 ? -3.313 7.877 1.919 1.00 96.19 84 ASP A N 1
ATOM 662 C CA . ASP A 1 84 ? -2.910 9.258 1.644 1.00 96.19 84 ASP A CA 1
ATOM 663 C C . ASP A 1 84 ? -2.916 10.087 2.940 1.00 96.19 84 ASP A C 1
ATOM 665 O O . ASP A 1 84 ? -3.837 9.983 3.752 1.00 96.19 84 ASP A O 1
ATOM 669 N N . LYS A 1 85 ? -1.913 10.951 3.144 1.00 94.50 85 LYS A N 1
ATOM 670 C CA . LYS A 1 85 ? -1.831 11.823 4.332 1.00 94.50 85 LYS A CA 1
ATOM 671 C C . LYS A 1 85 ? -3.077 12.692 4.517 1.00 94.50 85 LYS A C 1
ATOM 673 O O . LYS A 1 85 ? -3.401 13.063 5.644 1.00 94.50 85 LYS A O 1
ATOM 678 N N . LYS A 1 86 ? -3.812 12.983 3.440 1.00 95.19 86 LYS A N 1
ATOM 679 C CA . LYS A 1 86 ? -5.089 13.714 3.486 1.00 95.19 86 LYS A CA 1
ATOM 680 C C . LYS A 1 86 ? -6.185 12.993 4.278 1.00 95.19 86 LYS A C 1
ATOM 682 O O . LYS A 1 86 ? -7.078 13.668 4.783 1.00 95.19 86 LYS A O 1
ATOM 687 N N . GLU A 1 87 ? -6.103 11.674 4.434 1.00 95.38 87 GLU A N 1
ATOM 688 C CA . GLU A 1 87 ? -7.046 10.885 5.239 1.00 95.38 87 GLU A CA 1
ATOM 689 C C . GLU A 1 87 ? -6.794 11.028 6.752 1.00 95.38 87 GLU A C 1
ATOM 691 O O . GLU A 1 87 ? -7.658 10.698 7.564 1.00 95.38 87 GLU A O 1
ATOM 696 N N . LEU A 1 88 ? -5.624 11.542 7.152 1.00 94.62 88 LEU A N 1
ATOM 697 C CA . LEU A 1 88 ? -5.277 11.759 8.555 1.00 94.62 88 LEU A CA 1
ATOM 698 C C . LEU A 1 88 ? -5.750 13.124 9.083 1.00 94.62 88 LEU A C 1
ATOM 700 O O . LEU A 1 88 ? -5.959 14.059 8.298 1.00 94.62 88 LEU A O 1
ATOM 704 N N . PRO A 1 89 ? -5.872 13.283 10.416 1.00 92.88 89 PRO A N 1
ATOM 705 C CA . PRO A 1 89 ? -6.070 14.581 11.058 1.00 92.88 89 PRO A CA 1
ATOM 706 C C . PRO A 1 89 ? -4.995 15.604 10.661 1.00 92.88 89 PRO A C 1
ATOM 708 O O . PRO A 1 89 ? -3.820 15.263 10.538 1.00 92.88 89 PRO A O 1
ATOM 711 N N . SER A 1 90 ? -5.387 16.869 10.468 1.00 91.25 90 SER A N 1
ATOM 712 C CA . SER A 1 90 ? -4.514 17.928 9.927 1.00 91.25 90 SER A CA 1
ATOM 713 C C . SER A 1 90 ? -3.206 18.119 10.700 1.00 91.25 90 SER A C 1
ATOM 715 O O . SER A 1 90 ? -2.167 18.348 10.087 1.00 91.25 90 SER A O 1
ATOM 717 N N . ASN A 1 91 ? -3.238 17.973 12.025 1.00 89.19 91 ASN A N 1
ATOM 718 C CA . ASN A 1 91 ? -2.068 18.085 12.901 1.00 89.19 91 ASN A CA 1
ATOM 719 C C . ASN A 1 91 ? -1.021 16.980 12.677 1.00 89.19 91 ASN A C 1
ATOM 721 O O . ASN A 1 91 ? 0.126 17.158 13.057 1.00 89.19 91 ASN A O 1
ATOM 725 N N . MET A 1 92 ? -1.391 15.862 12.046 1.00 90.62 92 MET A N 1
ATOM 726 C CA . MET A 1 92 ? -0.481 14.751 11.742 1.00 90.62 92 MET A CA 1
ATOM 727 C C . MET A 1 92 ? 0.065 14.794 10.308 1.00 90.62 92 MET A C 1
ATOM 729 O O . MET A 1 92 ? 0.853 13.930 9.917 1.00 90.62 92 MET A O 1
ATOM 733 N N . ARG A 1 93 ? -0.394 15.736 9.472 1.00 90.75 93 ARG A N 1
ATOM 734 C CA . ARG A 1 93 ? -0.112 15.706 8.026 1.00 90.75 93 ARG A CA 1
ATOM 735 C C . ARG A 1 93 ? 1.294 16.162 7.657 1.00 90.75 93 ARG A C 1
ATOM 737 O O . ARG A 1 93 ? 1.800 15.715 6.637 1.00 90.75 93 ARG A O 1
ATOM 744 N N . PHE A 1 94 ? 1.895 17.029 8.465 1.00 89.38 94 PHE A N 1
ATOM 745 C CA . PHE A 1 94 ? 3.140 17.727 8.121 1.00 89.38 94 PHE A CA 1
ATOM 746 C C . PHE A 1 94 ? 4.328 17.342 9.006 1.00 89.38 94 PHE A C 1
ATOM 748 O O . PHE A 1 94 ? 5.459 17.671 8.672 1.00 89.38 94 PHE A O 1
ATOM 755 N N . ASP A 1 95 ? 4.075 16.635 10.107 1.00 91.12 95 ASP A N 1
ATOM 756 C CA . ASP A 1 95 ? 5.118 16.117 10.985 1.00 91.12 95 ASP A CA 1
ATOM 757 C C . ASP A 1 95 ? 5.566 14.728 10.496 1.00 91.12 95 ASP A C 1
ATOM 759 O O . ASP A 1 95 ? 4.787 13.764 10.498 1.00 91.12 95 ASP A O 1
ATOM 763 N N . LEU A 1 96 ? 6.805 14.649 10.005 1.00 88.62 96 LEU A N 1
ATOM 764 C CA . LEU A 1 96 ? 7.419 13.418 9.493 1.00 88.62 96 LEU A CA 1
ATOM 765 C C . LEU A 1 96 ? 8.086 12.598 10.600 1.00 88.62 96 LEU A C 1
ATOM 767 O O . LEU A 1 96 ? 8.161 11.377 10.475 1.00 88.62 96 LEU A O 1
ATOM 771 N N . ASP A 1 97 ? 8.498 13.249 11.687 1.00 93.62 97 ASP A N 1
ATOM 772 C CA . ASP A 1 97 ? 9.119 12.601 12.844 1.00 93.62 97 ASP A CA 1
ATOM 773 C C . ASP A 1 97 ? 8.064 12.014 13.791 1.00 93.62 97 ASP A C 1
ATOM 775 O O . ASP A 1 97 ? 8.360 11.155 14.626 1.00 93.62 97 ASP A O 1
ATOM 779 N N . LEU A 1 98 ? 6.801 12.431 13.631 1.00 94.06 98 LEU A N 1
ATOM 780 C CA . LEU A 1 98 ? 5.670 11.861 14.343 1.00 94.06 98 LEU A CA 1
ATOM 781 C C . LEU A 1 98 ? 5.603 10.344 14.144 1.00 94.06 98 LEU A C 1
ATOM 783 O O . LEU A 1 98 ? 5.310 9.836 13.054 1.00 94.06 98 LEU A O 1
ATOM 787 N N . LYS A 1 99 ? 5.765 9.618 15.250 1.00 95.19 99 LYS A N 1
ATOM 788 C CA . LYS A 1 99 ? 5.479 8.189 15.314 1.00 95.19 99 LYS A CA 1
ATOM 789 C C . LYS A 1 99 ? 3.966 7.971 15.291 1.00 95.19 99 LYS A C 1
ATOM 791 O O . LYS A 1 99 ? 3.263 8.300 16.243 1.00 95.19 99 LYS A O 1
ATOM 796 N N . ILE A 1 100 ? 3.469 7.412 14.191 1.00 94.44 100 ILE A N 1
ATOM 797 C CA . ILE A 1 100 ? 2.043 7.134 14.0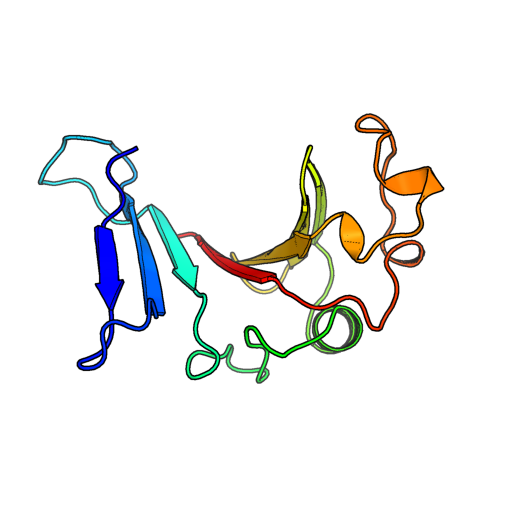07 1.00 94.44 100 ILE A CA 1
ATOM 798 C C . ILE A 1 100 ? 1.716 5.769 14.606 1.00 94.44 100 ILE A C 1
ATOM 800 O O . ILE A 1 100 ? 2.137 4.734 14.093 1.00 94.44 100 ILE A O 1
ATOM 804 N N . GLU A 1 101 ? 0.921 5.776 15.670 1.00 94.19 101 GLU A N 1
ATOM 805 C CA . GLU A 1 101 ? 0.384 4.560 16.274 1.00 94.19 101 GLU A CA 1
ATOM 806 C C . GLU A 1 101 ? -0.928 4.138 15.586 1.00 94.19 101 GLU A C 1
ATOM 808 O O . GLU A 1 101 ? -1.677 5.000 15.108 1.00 94.19 101 GLU A O 1
ATOM 813 N N . PRO A 1 102 ? -1.275 2.834 15.568 1.00 94.00 102 PRO A N 1
ATOM 814 C CA . PRO A 1 102 ? -2.482 2.336 14.904 1.00 94.00 102 PRO A CA 1
ATOM 815 C C . PRO A 1 102 ? -3.758 3.100 15.280 1.00 94.00 102 PRO A C 1
ATOM 817 O O . PRO A 1 102 ? -4.572 3.430 14.420 1.00 94.00 102 PRO A O 1
ATOM 820 N N .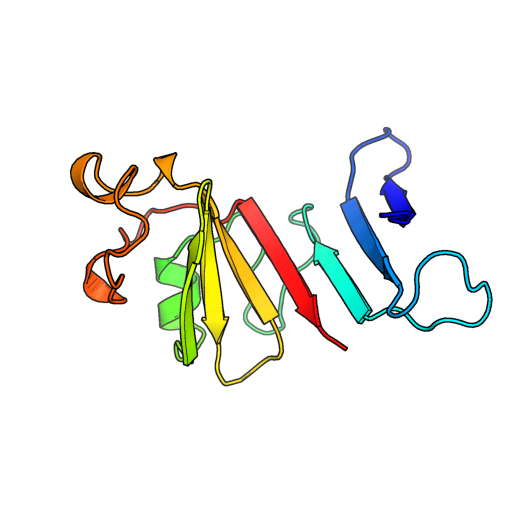 ILE A 1 103 ? -3.933 3.431 16.560 1.00 93.69 103 ILE A N 1
ATOM 821 C CA . ILE A 1 103 ? -5.134 4.111 17.066 1.00 93.69 103 ILE A CA 1
ATOM 822 C C . ILE A 1 103 ? -5.325 5.528 16.499 1.00 93.69 103 ILE A C 1
ATOM 824 O O . ILE A 1 103 ? -6.435 6.050 16.508 1.00 93.69 103 ILE A O 1
ATOM 828 N N . MET A 1 104 ? -4.261 6.150 15.988 1.00 94.38 104 MET A N 1
ATOM 829 C CA . MET A 1 104 ? -4.294 7.522 15.482 1.00 94.38 104 MET A CA 1
ATOM 830 C C . MET A 1 104 ? -4.813 7.615 14.041 1.00 94.38 104 MET A C 1
ATOM 832 O O . MET A 1 104 ? -5.214 8.692 13.599 1.00 94.38 104 MET A O 1
ATOM 836 N N . ILE A 1 105 ? -4.794 6.509 13.292 1.00 96.50 105 ILE A N 1
ATOM 837 C CA . ILE A 1 105 ? -5.289 6.476 11.916 1.00 96.50 105 ILE A CA 1
ATOM 838 C C . ILE A 1 105 ? -6.814 6.255 11.955 1.00 96.50 105 ILE A C 1
ATOM 840 O O . ILE A 1 105 ? -7.272 5.268 12.545 1.00 96.50 105 ILE A O 1
ATOM 844 N N . PRO A 1 106 ? -7.620 7.142 11.339 1.00 97.38 106 PRO A N 1
ATOM 845 C CA . PRO A 1 106 ? -9.072 7.008 11.331 1.00 97.38 106 PRO A CA 1
ATOM 846 C C . PRO A 1 106 ? -9.538 5.716 10.656 1.00 97.38 106 PRO A C 1
ATOM 848 O O 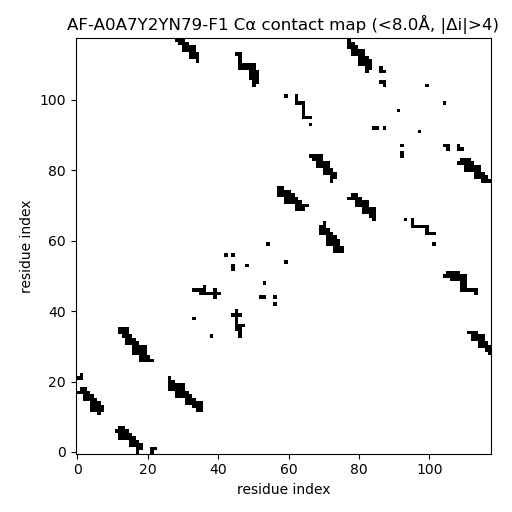. PRO A 1 106 ? -9.063 5.370 9.581 1.00 97.38 106 PRO A O 1
ATOM 851 N N . ASP A 1 107 ? -10.544 5.057 11.231 1.00 97.62 107 ASP A N 1
ATOM 852 C CA . ASP A 1 107 ? -11.136 3.827 10.679 1.00 97.62 107 ASP A CA 1
ATOM 853 C C . ASP A 1 107 ? -11.569 3.970 9.216 1.00 97.62 107 ASP A C 1
ATOM 855 O O . ASP A 1 107 ? -11.329 3.086 8.401 1.00 97.62 107 ASP A O 1
ATOM 859 N N . LYS A 1 108 ? -12.184 5.110 8.885 1.00 97.50 108 LYS A N 1
ATOM 860 C CA . LYS A 1 108 ? -12.716 5.416 7.550 1.00 97.50 108 LYS A CA 1
ATOM 861 C C . LYS A 1 108 ? -11.654 5.813 6.521 1.00 97.50 108 LYS A C 1
ATOM 863 O O . LYS A 1 108 ? -12.024 6.097 5.384 1.00 97.50 108 LYS A O 1
ATOM 868 N N . ALA A 1 109 ? -10.384 5.906 6.921 1.00 97.81 109 ALA A N 1
ATOM 869 C CA . ALA A 1 109 ? -9.304 6.295 6.026 1.00 97.81 109 ALA A CA 1
ATOM 870 C C . ALA A 1 109 ? -9.212 5.292 4.874 1.00 97.81 109 ALA A C 1
ATOM 872 O O . ALA A 1 109 ? -9.086 4.086 5.105 1.00 97.81 109 ALA A O 1
ATOM 873 N N . LYS A 1 110 ? -9.310 5.789 3.641 1.00 96.88 110 LYS A N 1
ATOM 874 C CA . LYS A 1 110 ? -9.306 4.938 2.448 1.00 96.88 110 LYS A CA 1
ATOM 875 C C . LYS A 1 110 ? -7.893 4.549 2.039 1.00 96.88 110 LYS A C 1
ATOM 877 O O . LYS A 1 110 ? -6.960 5.352 2.111 1.00 96.88 110 LYS A O 1
ATOM 882 N N . ILE A 1 111 ? -7.758 3.319 1.559 1.00 95.69 111 ILE A N 1
ATOM 883 C CA . ILE A 1 111 ? -6.530 2.858 0.921 1.00 95.69 111 ILE A CA 1
ATOM 884 C C . ILE A 1 111 ? -6.434 3.506 -0.462 1.00 95.69 111 ILE A C 1
ATOM 886 O O . ILE A 1 111 ? -7.419 3.648 -1.179 1.00 95.69 111 ILE A O 1
ATOM 890 N N . LYS A 1 112 ? -5.228 3.921 -0.839 1.00 95.06 112 LYS A N 1
ATOM 891 C CA . LYS A 1 112 ? -4.926 4.476 -2.162 1.00 95.06 112 LYS A CA 1
ATOM 892 C C . LYS A 1 112 ? -4.495 3.391 -3.147 1.00 95.06 112 LYS A C 1
ATOM 894 O O . LYS A 1 112 ? -4.871 3.421 -4.311 1.00 95.06 112 LYS A O 1
ATOM 899 N N . PHE A 1 113 ? -3.652 2.481 -2.674 1.00 96.69 113 PHE A N 1
ATOM 900 C CA . PHE A 1 113 ? -3.165 1.284 -3.358 1.00 96.69 113 PHE A CA 1
ATOM 901 C C . PHE A 1 113 ? -2.519 0.367 -2.313 1.00 96.69 113 PHE A C 1
ATOM 903 O O . PHE A 1 113 ? -2.243 0.795 -1.186 1.00 96.69 113 PHE A O 1
ATOM 910 N N . PHE A 1 114 ? -2.205 -0.863 -2.694 1.00 96.81 114 PHE A N 1
ATOM 911 C CA . PHE A 1 114 ? -1.356 -1.741 -1.893 1.00 96.81 114 PHE A CA 1
ATOM 912 C C . PHE A 1 114 ? -0.237 -2.328 -2.742 1.00 96.81 114 PHE A C 1
ATOM 914 O O . PHE A 1 114 ? -0.330 -2.379 -3.966 1.00 96.81 114 PHE A O 1
ATOM 921 N N . MET A 1 115 ? 0.867 -2.670 -2.094 1.00 96.56 115 MET A N 1
ATOM 922 C CA . MET A 1 115 ? 2.060 -3.200 -2.739 1.00 96.56 115 MET A CA 1
ATOM 923 C C . MET A 1 115 ? 2.338 -4.573 -2.167 1.00 96.56 115 MET A C 1
ATOM 925 O O . MET A 1 115 ? 2.452 -4.696 -0.950 1.00 96.56 115 MET A O 1
ATOM 929 N N . LEU A 1 116 ? 2.421 -5.567 -3.040 1.00 96.25 116 LEU A N 1
ATOM 930 C CA . LEU A 1 116 ? 2.978 -6.869 -2.714 1.00 96.25 116 LEU A CA 1
ATOM 931 C C . LEU A 1 116 ? 4.484 -6.828 -2.965 1.00 96.25 116 LEU A C 1
ATOM 933 O O . LEU A 1 116 ? 4.917 -6.245 -3.962 1.00 96.25 116 LEU A O 1
ATOM 937 N N . HIS A 1 117 ? 5.238 -7.430 -2.056 1.00 95.19 117 HIS A N 1
ATOM 938 C CA . HIS A 1 117 ? 6.687 -7.584 -2.129 1.00 95.19 117 HIS A CA 1
ATOM 939 C C . HIS A 1 117 ? 7.002 -9.070 -2.325 1.00 95.19 117 HIS A C 1
ATOM 941 O O . HIS A 1 117 ? 6.325 -9.907 -1.722 1.00 95.19 117 HIS A O 1
ATOM 947 N N . TRP A 1 118 ? 7.957 -9.382 -3.201 1.00 85.88 118 TRP A N 1
ATOM 948 C CA . TRP A 1 118 ? 8.387 -10.745 -3.535 1.00 85.88 118 TRP A CA 1
ATOM 949 C C . TRP A 1 118 ? 9.793 -11.037 -3.008 1.00 85.88 118 TRP A C 1
ATOM 951 O O . TRP A 1 118 ? 10.598 -10.082 -2.946 1.00 85.88 118 TRP A O 1
#

pLDDT: mean 94.81, std 4.65, range [59.62, 98.25]

Foldseek 3Di:
DDWDWDADPVRHTAWIWDFPDPPDPPTDTFKIKGADQVDADPLSDFQAAFLLSDVVSFAWDDWAQDLFWIWTDGDPAQKIWTFGLVQFDPVSNHDRVDDDDSVRRDRRGGTRIMMHGD

Radius of gyration: 15.01 Å; Cα contacts (8 Å, |Δi|>4): 234; chains: 1; bounding box: 31×32×40 Å

Sequence (118 aa):
INTIDIFDSTGKKLLSLSPEVALDSTSTIETVRIIDDRFHTEKNINSLSTYKDIRQAYSIRKIDNLINSVLISVKELDVTFSIDKKELPSNMRFDLDLKIEPIMIPDKAKIKFFMLHW

Solvent-accessible surface area (backbone atoms only — not comparable to full-atom values): 6679 Å² total; per-residue (Å²): 133,79,60,52,75,42,58,50,99,85,66,51,70,35,35,36,36,32,47,72,42,76,96,45,92,84,47,55,70,31,33,41,38,42,46,38,61,90,50,59,48,98,82,70,50,33,28,82,35,30,46,44,54,48,62,75,71,41,54,81,64,46,64,46,63,51,85,65,29,38,37,38,28,39,68,90,47,66,36,35,40,30,27,47,33,83,56,41,59,76,87,61,45,80,51,63,84,55,82,69,53,78,88,72,54,46,50,80,26,49,35,63,27,36,32,41,56,105